Protein AF-A0A8H9GYT9-F1 (afdb_monomer_lite)

Foldseek 3Di:
DCPPVNVLVVCCVDPVNVVVVVVVVVCVVPVVNVVVVVVVVVVVVVVVVPD

Secondary structure (DSSP, 8-state):
---HHHHHHHHHHSHHHHHHHHHHHHHHH-HHHHHHHHHHHHHHHHHHH--

pLDDT: mean 77.03, std 9.2, range [47.19, 87.69]

Radius of gyration: 16.22 Å; chains: 1; bounding box: 36×22×39 Å

Structure (mmCIF, N/CA/C/O backbone):
data_AF-A0A8H9GYT9-F1
#
_entry.id   AF-A0A8H9GYT9-F1
#
loop_
_atom_site.group_PDB
_atom_site.id
_atom_site.type_symbol
_atom_site.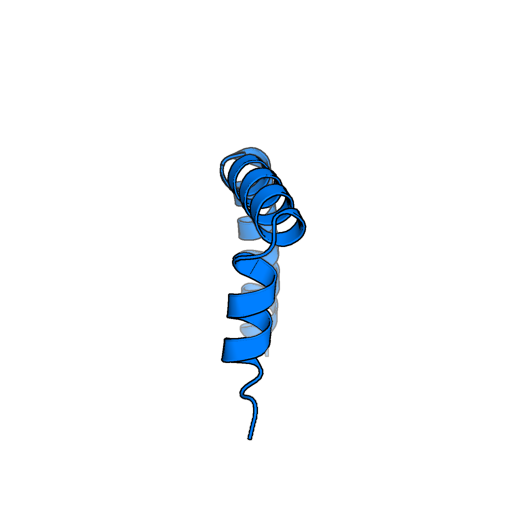label_atom_id
_atom_site.label_alt_id
_atom_site.label_comp_id
_atom_site.label_asym_id
_atom_site.label_entity_id
_atom_site.label_seq_id
_atom_site.pdbx_PDB_ins_code
_atom_site.Cartn_x
_atom_site.Cartn_y
_atom_site.Cartn_z
_atom_site.occupancy
_atom_site.B_iso_or_equiv
_atom_site.auth_seq_id
_atom_site.auth_comp_id
_atom_site.auth_asym_id
_atom_site.auth_atom_id
_atom_site.pdbx_PDB_model_num
ATOM 1 N N . MET A 1 1 ? -25.472 -13.363 -7.587 1.00 47.19 1 MET A N 1
ATOM 2 C CA . MET A 1 1 ? -24.028 -13.317 -7.900 1.00 47.19 1 MET A CA 1
ATOM 3 C C . MET A 1 1 ? -23.401 -12.193 -7.101 1.00 47.19 1 MET A C 1
ATOM 5 O O . MET A 1 1 ? -23.558 -11.036 -7.464 1.00 47.19 1 MET A O 1
ATOM 9 N N . SER A 1 2 ? -22.761 -12.502 -5.979 1.00 58.94 2 SER A N 1
ATOM 10 C CA . SER A 1 2 ? -22.013 -11.510 -5.205 1.00 58.94 2 SER A CA 1
ATOM 11 C C . SER A 1 2 ? -20.758 -11.178 -6.001 1.00 58.94 2 SER A C 1
ATOM 13 O O . SER A 1 2 ? -19.836 -11.989 -6.090 1.00 58.94 2 SER A O 1
ATOM 15 N N . SER A 1 3 ? -20.764 -10.027 -6.668 1.00 82.44 3 SER A N 1
ATOM 16 C CA . SER A 1 3 ? -19.640 -9.626 -7.507 1.00 82.44 3 SER A CA 1
ATOM 17 C C . SER A 1 3 ? -18.403 -9.459 -6.626 1.00 82.44 3 SER A C 1
ATOM 19 O O . SER A 1 3 ? -18.489 -8.901 -5.531 1.00 82.44 3 SER A O 1
ATOM 21 N N . ILE A 1 4 ? -17.239 -9.919 -7.092 1.00 80.12 4 ILE A N 1
ATOM 22 C CA . ILE A 1 4 ? -15.943 -9.724 -6.415 1.00 80.12 4 ILE A CA 1
ATOM 23 C C . ILE A 1 4 ? -15.764 -8.251 -6.004 1.00 80.12 4 ILE A C 1
ATOM 25 O O . ILE A 1 4 ? -15.245 -7.955 -4.931 1.00 80.12 4 ILE A O 1
ATOM 29 N N . VAL A 1 5 ? -16.307 -7.331 -6.805 1.00 80.88 5 VAL A N 1
ATOM 30 C CA . VAL A 1 5 ? -16.348 -5.889 -6.540 1.00 80.88 5 VAL A CA 1
ATOM 31 C C . VAL A 1 5 ? -17.110 -5.537 -5.256 1.00 80.88 5 VAL A C 1
ATOM 33 O O . VAL A 1 5 ? -16.634 -4.704 -4.490 1.00 80.88 5 VAL A O 1
ATOM 36 N N . GLN A 1 6 ? -18.256 -6.169 -4.979 1.00 81.06 6 GLN A N 1
ATOM 37 C CA . GLN A 1 6 ? -19.006 -5.941 -3.735 1.00 81.06 6 GLN A CA 1
ATOM 38 C C . GLN A 1 6 ? -18.218 -6.432 -2.524 1.00 81.06 6 GLN A C 1
ATOM 40 O O . GLN A 1 6 ? -18.114 -5.710 -1.544 1.00 81.06 6 GLN A O 1
ATOM 45 N N . ARG A 1 7 ? -17.571 -7.598 -2.620 1.00 82.50 7 ARG A N 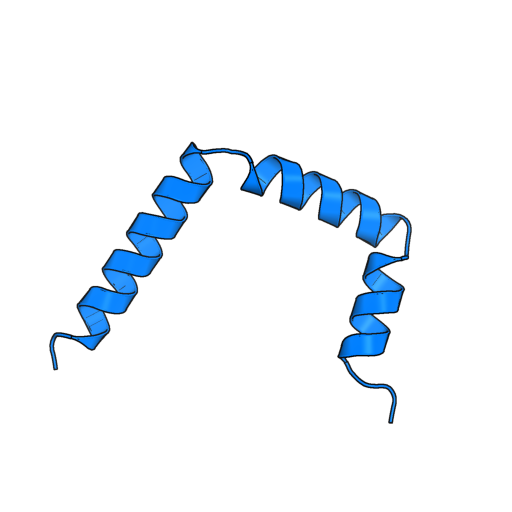1
ATOM 46 C CA . ARG A 1 7 ? -16.756 -8.140 -1.523 1.00 82.50 7 ARG A CA 1
ATOM 47 C C . ARG A 1 7 ? -15.522 -7.283 -1.236 1.00 82.50 7 ARG A C 1
ATOM 49 O O . ARG A 1 7 ? -15.159 -7.108 -0.077 1.00 82.50 7 ARG A O 1
ATOM 56 N N . ILE A 1 8 ? -14.902 -6.721 -2.277 1.00 81.00 8 ILE A N 1
ATOM 57 C CA . ILE A 1 8 ? -13.819 -5.739 -2.136 1.00 81.00 8 ILE A CA 1
ATOM 5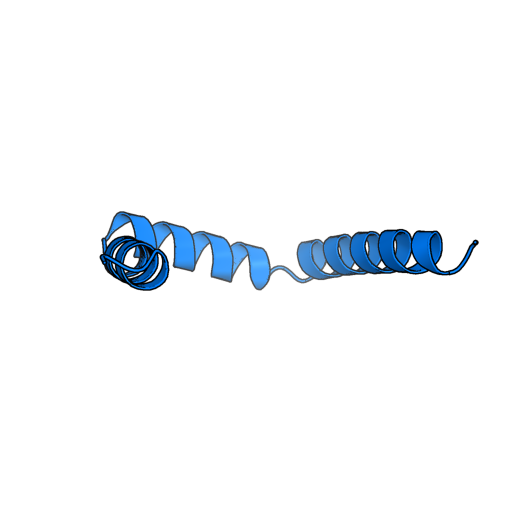8 C C . ILE A 1 8 ? -14.354 -4.448 -1.509 1.00 81.00 8 ILE A C 1
ATOM 60 O O . ILE A 1 8 ? -13.707 -3.903 -0.622 1.00 81.00 8 ILE A O 1
ATOM 64 N N . ARG A 1 9 ? -15.532 -3.968 -1.923 1.00 81.44 9 ARG A N 1
ATOM 65 C CA . ARG A 1 9 ? -16.156 -2.766 -1.353 1.00 81.44 9 ARG A CA 1
ATOM 66 C C . ARG A 1 9 ? -16.489 -2.950 0.131 1.00 81.44 9 ARG A C 1
ATOM 68 O O . ARG A 1 9 ? -16.089 -2.103 0.920 1.00 81.44 9 ARG A O 1
ATOM 75 N N . ASP A 1 10 ? -17.105 -4.067 0.509 1.00 84.31 10 ASP A N 1
ATOM 76 C CA . ASP A 1 10 ? -17.361 -4.436 1.909 1.00 84.31 10 ASP A CA 1
ATOM 77 C C . ASP A 1 10 ? -16.058 -4.549 2.711 1.00 84.31 10 ASP A C 1
ATOM 79 O O . ASP A 1 10 ? -15.939 -4.018 3.817 1.00 84.31 10 ASP A O 1
ATOM 83 N N . TYR A 1 11 ? -15.031 -5.177 2.131 1.00 82.12 11 TYR A N 1
ATOM 84 C CA . TYR A 1 11 ? -13.720 -5.283 2.766 1.00 82.12 11 TYR A CA 1
ATOM 85 C C . TYR A 1 11 ? -13.067 -3.912 2.977 1.00 82.12 11 TYR A C 1
ATOM 87 O O . TYR A 1 11 ? -12.530 -3.656 4.051 1.00 82.12 11 TYR A O 1
ATOM 95 N N . LEU A 1 12 ? -13.146 -3.011 1.993 1.00 81.38 12 LEU A N 1
ATOM 96 C CA . LEU A 1 12 ? -12.630 -1.640 2.079 1.00 81.38 12 LEU A CA 1
ATOM 97 C C . LEU A 1 12 ? -13.430 -0.769 3.059 1.00 81.38 12 LEU A C 1
ATOM 99 O O . LEU A 1 12 ? -12.865 0.146 3.659 1.00 81.38 12 LEU A O 1
ATOM 103 N N . GLN A 1 13 ? -14.726 -1.039 3.229 1.00 82.50 13 GLN A N 1
ATOM 104 C CA . GLN A 1 13 ? -15.581 -0.361 4.207 1.00 82.50 13 GLN A CA 1
ATOM 105 C C . GLN A 1 13 ? -15.356 -0.866 5.641 1.00 82.50 13 GLN A C 1
ATOM 107 O O . GLN A 1 13 ? -15.636 -0.129 6.588 1.00 82.50 13 GLN A O 1
ATOM 112 N N . SER A 1 14 ? -14.796 -2.066 5.812 1.00 83.06 14 SER A N 1
ATOM 113 C CA . SER A 1 14 ? -14.390 -2.605 7.113 1.00 83.06 14 SER A CA 1
ATOM 114 C C . SER A 1 14 ? -13.246 -1.785 7.745 1.00 83.06 14 SER A C 1
ATOM 116 O O . SER A 1 14 ? -12.375 -1.292 7.022 1.00 83.06 14 SER A O 1
ATOM 118 N N . PRO A 1 15 ? -13.164 -1.668 9.087 1.00 75.06 15 PRO A N 1
ATOM 119 C CA . PRO A 1 15 ? -12.062 -0.979 9.770 1.00 75.06 15 PRO A CA 1
ATOM 120 C C . PRO A 1 15 ? -10.668 -1.506 9.384 1.00 75.06 15 PRO A C 1
ATOM 122 O O . PRO A 1 15 ? -9.745 -0.714 9.210 1.00 75.06 15 PRO A O 1
ATOM 125 N N . LYS A 1 16 ? -10.524 -2.817 9.129 1.00 76.19 16 LYS A N 1
ATOM 126 C CA . LYS A 1 16 ? -9.276 -3.395 8.589 1.00 76.19 16 LYS A CA 1
ATOM 127 C C . LYS A 1 16 ? -8.954 -2.905 7.172 1.00 76.19 16 LYS A C 1
ATOM 129 O O . LYS A 1 16 ? -7.789 -2.711 6.835 1.00 76.19 16 LYS A O 1
ATOM 134 N N . GLY A 1 17 ? -9.975 -2.706 6.339 1.00 77.25 17 GLY A N 1
ATOM 135 C CA . GLY A 1 17 ? -9.827 -2.158 4.994 1.00 77.25 17 GLY A CA 1
ATOM 136 C C . GLY A 1 17 ? -9.374 -0.708 5.015 1.00 77.25 17 GLY A C 1
ATOM 137 O O . GLY A 1 17 ? -8.460 -0.356 4.276 1.00 77.25 17 GLY A O 1
ATOM 138 N N . ARG A 1 18 ? -9.943 0.110 5.909 1.00 78.06 18 ARG A N 1
ATOM 139 C CA . ARG A 1 18 ? -9.521 1.506 6.100 1.00 78.06 18 ARG A CA 1
ATOM 140 C C . ARG A 1 18 ? -8.059 1.610 6.521 1.00 78.06 18 ARG A C 1
ATOM 142 O O . ARG A 1 18 ? -7.313 2.332 5.869 1.00 78.06 18 ARG A O 1
ATOM 149 N N . GLU A 1 19 ? -7.626 0.825 7.508 1.00 81.19 19 GLU A N 1
ATOM 150 C CA . GLU A 1 19 ? -6.224 0.820 7.952 1.00 81.19 19 GLU A CA 1
ATOM 151 C C . GLU A 1 19 ? -5.268 0.406 6.819 1.00 81.19 19 GLU A C 1
ATOM 153 O O . GLU A 1 19 ? -4.217 1.018 6.613 1.00 81.19 19 GLU A O 1
ATOM 158 N N . ASN A 1 20 ? -5.653 -0.598 6.024 1.00 80.69 20 ASN A N 1
ATOM 159 C CA . ASN A 1 20 ? -4.879 -1.007 4.856 1.00 80.69 20 ASN A CA 1
ATOM 160 C C . ASN A 1 20 ? -4.864 0.071 3.768 1.00 80.69 20 ASN A C 1
ATOM 162 O O . ASN A 1 20 ? -3.809 0.326 3.197 1.00 80.69 20 ASN A O 1
ATOM 166 N N . VAL A 1 21 ? -5.986 0.736 3.493 1.00 81.62 21 VAL A N 1
ATOM 167 C CA . VAL A 1 21 ? -6.051 1.840 2.523 1.00 81.62 21 VAL A CA 1
ATOM 168 C C . VAL A 1 21 ? -5.190 3.011 2.973 1.00 81.62 21 VAL A C 1
ATOM 170 O O . VAL A 1 21 ? -4.514 3.601 2.138 1.00 81.62 21 VAL A O 1
ATOM 173 N N . GLU A 1 22 ? -5.167 3.338 4.262 1.00 78.00 22 GLU A N 1
ATOM 174 C CA . GLU A 1 22 ? -4.304 4.390 4.798 1.00 78.00 22 GLU A CA 1
ATOM 175 C C . GLU A 1 22 ? -2.829 4.001 4.730 1.00 78.00 22 GLU A C 1
ATOM 177 O O . GLU A 1 22 ? -2.023 4.769 4.207 1.00 78.00 22 GLU A O 1
ATOM 182 N N . LYS A 1 23 ? -2.464 2.777 5.131 1.00 77.56 23 LYS A N 1
ATOM 183 C CA . LYS A 1 23 ? -1.097 2.252 4.963 1.00 77.56 23 LYS A CA 1
ATOM 184 C C . LYS A 1 23 ? -0.661 2.254 3.501 1.00 77.56 23 LYS A C 1
ATOM 186 O O . LYS A 1 23 ? 0.478 2.613 3.203 1.00 77.56 23 LYS A O 1
ATOM 191 N N . VAL A 1 24 ? -1.552 1.870 2.589 1.00 78.88 24 VAL A N 1
ATOM 192 C CA . VAL A 1 24 ? -1.289 1.869 1.147 1.00 78.88 24 VAL A CA 1
ATOM 193 C C . VAL A 1 24 ? -1.193 3.293 0.621 1.00 78.88 24 VAL A C 1
ATOM 195 O O . VAL A 1 24 ? -0.251 3.571 -0.104 1.00 78.88 24 VAL A O 1
ATOM 198 N N . LYS A 1 25 ? -2.076 4.219 1.011 1.00 73.19 25 LYS A N 1
ATOM 199 C CA . LYS A 1 25 ? -1.979 5.640 0.641 1.00 73.19 25 LYS A CA 1
ATOM 200 C C . LYS A 1 25 ? -0.667 6.246 1.119 1.00 73.19 25 LYS A C 1
ATOM 202 O O . LYS A 1 25 ? -0.005 6.910 0.333 1.00 73.19 25 LYS A O 1
ATOM 207 N N . THR A 1 26 ? -0.260 5.980 2.354 1.00 75.31 26 THR A N 1
ATOM 208 C CA . THR A 1 26 ? 1.011 6.459 2.910 1.00 75.31 26 THR A CA 1
ATOM 209 C C . THR A 1 26 ? 2.201 5.869 2.154 1.00 75.31 26 THR A C 1
ATOM 211 O O . THR A 1 26 ? 3.074 6.614 1.717 1.00 75.31 26 THR A O 1
ATOM 214 N N . LYS A 1 27 ? 2.205 4.556 1.886 1.00 70.06 27 LYS A N 1
ATOM 215 C CA . LYS A 1 27 ? 3.254 3.899 1.081 1.00 70.06 27 LYS A CA 1
ATOM 216 C C . LYS A 1 27 ? 3.241 4.286 -0.399 1.00 70.06 27 LYS A C 1
ATOM 218 O O . LYS A 1 27 ? 4.282 4.203 -1.041 1.00 70.06 27 LYS A O 1
ATOM 223 N N . ALA A 1 28 ? 2.088 4.662 -0.944 1.00 72.81 28 ALA A N 1
ATOM 224 C CA . ALA A 1 28 ? 1.923 5.105 -2.326 1.00 72.81 28 ALA A CA 1
ATOM 225 C C . ALA A 1 28 ? 2.283 6.583 -2.496 1.00 72.81 28 ALA A C 1
ATOM 227 O O . ALA A 1 28 ? 2.698 6.985 -3.580 1.00 72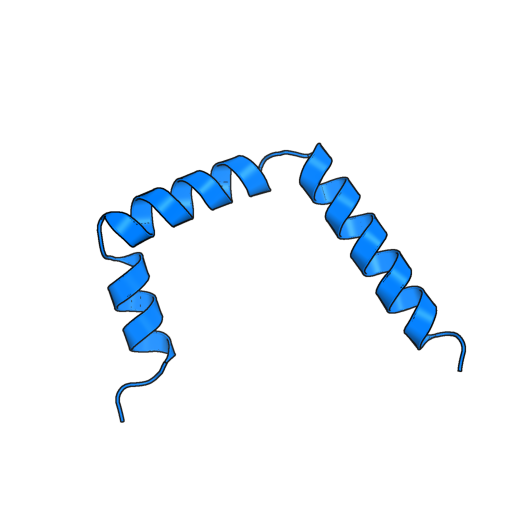.81 28 ALA A O 1
ATOM 228 N N . ARG A 1 29 ? 2.134 7.389 -1.440 1.00 74.12 29 ARG A N 1
ATOM 229 C CA . ARG A 1 29 ? 2.579 8.786 -1.397 1.00 74.12 29 ARG A CA 1
ATOM 230 C C . ARG A 1 29 ? 4.096 8.901 -1.261 1.00 74.12 29 ARG A C 1
ATOM 232 O O . ARG A 1 29 ? 4.635 9.969 -1.520 1.0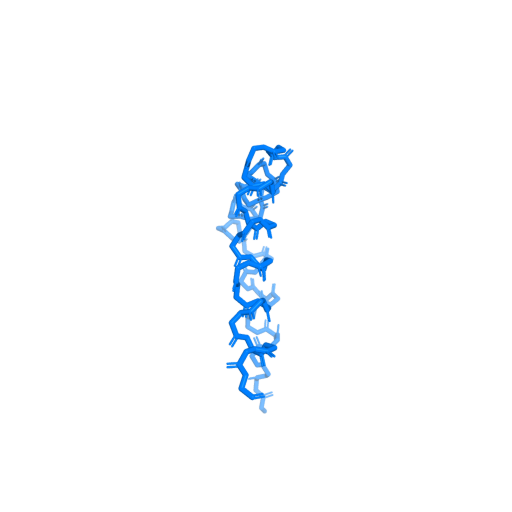0 74.12 29 ARG A O 1
ATOM 239 N N . ASP A 1 30 ? 4.768 7.810 -0.902 1.00 79.38 30 ASP A N 1
ATOM 240 C CA . ASP A 1 30 ? 6.219 7.729 -0.878 1.00 79.38 30 ASP A CA 1
ATOM 241 C C . ASP A 1 30 ? 6.796 7.814 -2.312 1.00 79.38 30 ASP A C 1
ATOM 243 O O . ASP A 1 30 ? 6.595 6.907 -3.134 1.00 79.38 30 ASP A O 1
ATOM 247 N N . PRO A 1 31 ? 7.508 8.906 -2.651 1.00 70.62 31 PRO A N 1
ATOM 248 C CA . PRO A 1 31 ? 8.020 9.129 -4.001 1.00 70.62 31 PRO A CA 1
ATOM 249 C C . PRO A 1 31 ? 9.145 8.152 -4.368 1.00 70.62 31 PRO A C 1
ATOM 251 O O . PRO A 1 31 ? 9.425 7.944 -5.552 1.00 70.62 31 PRO A O 1
ATOM 254 N N . HIS A 1 32 ? 9.794 7.528 -3.383 1.00 78.06 32 HIS A N 1
ATOM 255 C CA . HIS A 1 32 ? 10.847 6.548 -3.615 1.00 78.06 32 HIS A CA 1
ATOM 256 C C . HIS A 1 32 ? 10.256 5.203 -4.070 1.00 78.06 32 HIS A C 1
ATOM 258 O O . HIS A 1 32 ? 10.726 4.623 -5.055 1.00 78.06 32 HIS A O 1
ATOM 264 N N . ASN A 1 33 ? 9.151 4.759 -3.465 1.00 79.56 33 ASN A N 1
ATOM 265 C CA . ASN A 1 33 ? 8.401 3.595 -3.946 1.00 79.56 33 ASN A CA 1
ATOM 266 C C . ASN A 1 33 ? 7.826 3.800 -5.348 1.00 79.56 33 ASN A C 1
ATOM 268 O O . ASN A 1 33 ? 7.913 2.886 -6.170 1.00 79.56 33 ASN A O 1
ATOM 272 N N . GLN A 1 34 ? 7.285 4.985 -5.649 1.00 77.44 34 GLN A N 1
ATOM 273 C CA . GLN A 1 34 ? 6.779 5.276 -6.993 1.00 77.44 34 GLN A CA 1
ATOM 274 C C . GLN A 1 34 ? 7.880 5.195 -8.048 1.00 77.44 34 GLN A C 1
ATOM 276 O O . GLN A 1 34 ? 7.673 4.577 -9.089 1.00 77.44 34 GLN A O 1
ATOM 281 N N . GLN A 1 35 ? 9.064 5.751 -7.782 1.00 83.69 35 GLN A N 1
ATOM 282 C CA . GLN A 1 35 ? 10.196 5.650 -8.707 1.00 83.69 35 GLN A CA 1
ATOM 283 C C . GLN A 1 35 ? 10.637 4.201 -8.925 1.00 83.69 35 GLN A C 1
ATOM 285 O O . GLN A 1 35 ? 10.956 3.817 -10.051 1.00 83.69 35 GLN A O 1
ATOM 290 N N . ARG A 1 36 ? 10.627 3.380 -7.872 1.00 83.12 36 ARG A N 1
ATOM 291 C CA . ARG A 1 36 ? 10.988 1.959 -7.954 1.00 83.12 36 ARG A CA 1
ATOM 292 C C . ARG A 1 36 ? 9.963 1.156 -8.761 1.00 83.12 36 ARG A C 1
ATOM 294 O O . ARG A 1 36 ? 10.348 0.375 -9.626 1.00 83.12 36 ARG A O 1
ATOM 301 N N . LEU A 1 37 ? 8.672 1.412 -8.540 1.00 85.19 37 LEU A N 1
ATOM 302 C CA . LEU A 1 37 ? 7.566 0.858 -9.330 1.00 85.19 37 LEU A CA 1
ATOM 303 C C . LEU A 1 37 ? 7.644 1.282 -10.795 1.00 85.19 37 LEU A C 1
ATOM 305 O O . LEU A 1 37 ? 7.431 0.460 -11.681 1.00 85.19 37 LEU A O 1
ATOM 309 N N . ARG A 1 38 ? 7.983 2.547 -11.049 1.00 84.19 38 ARG A N 1
ATOM 310 C CA . ARG A 1 38 ? 8.118 3.086 -12.401 1.00 84.19 38 ARG A CA 1
ATOM 311 C C . ARG A 1 38 ? 9.265 2.414 -13.146 1.00 84.19 38 ARG A C 1
ATOM 313 O O . ARG A 1 38 ? 9.041 1.950 -14.251 1.00 84.19 38 ARG A O 1
ATOM 320 N N . ARG A 1 39 ? 10.429 2.226 -12.507 1.00 85.50 39 ARG A N 1
ATOM 321 C CA . ARG A 1 39 ? 11.548 1.451 -13.083 1.00 85.50 39 ARG A CA 1
ATOM 322 C C . ARG A 1 39 ? 11.179 -0.005 -13.363 1.00 85.50 39 ARG A C 1
ATOM 324 O O . ARG A 1 39 ? 11.556 -0.525 -14.404 1.00 85.50 39 ARG A O 1
ATOM 331 N N . LEU A 1 40 ? 10.441 -0.655 -12.461 1.00 87.69 40 LEU A N 1
ATOM 332 C CA . LEU A 1 40 ? 9.958 -2.023 -12.678 1.00 87.69 40 LEU A CA 1
ATOM 333 C C . LEU A 1 40 ? 8.973 -2.098 -13.851 1.00 87.69 40 LEU A C 1
ATOM 335 O O . LEU A 1 40 ? 9.080 -3.000 -14.678 1.00 87.69 40 LEU A O 1
ATOM 339 N N . MET A 1 41 ? 8.041 -1.146 -13.956 1.00 87.12 41 MET A N 1
ATOM 340 C CA . MET A 1 41 ? 7.129 -1.058 -15.099 1.00 87.12 41 MET A CA 1
ATOM 341 C C . MET A 1 41 ? 7.868 -0.779 -16.406 1.00 87.12 41 MET A C 1
ATOM 343 O O . MET A 1 41 ? 7.546 -1.411 -17.409 1.00 87.12 41 MET A O 1
ATOM 347 N N . ASP A 1 42 ? 8.837 0.135 -16.402 1.00 86.94 42 ASP A N 1
ATOM 348 C CA . ASP A 1 42 ? 9.679 0.440 -17.561 1.00 86.94 42 ASP A CA 1
ATOM 349 C C . ASP A 1 42 ? 10.465 -0.794 -18.011 1.00 86.94 42 ASP A C 1
ATOM 351 O O . ASP A 1 42 ? 10.433 -1.150 -19.186 1.00 86.94 42 ASP A O 1
ATOM 355 N N . GLN A 1 43 ? 11.079 -1.523 -17.074 1.00 84.50 43 GLN A N 1
ATOM 356 C CA . GLN A 1 43 ? 11.795 -2.766 -17.369 1.00 84.50 43 GLN A CA 1
ATOM 357 C C . GLN A 1 43 ? 10.857 -3.843 -17.936 1.00 84.50 43 GLN A C 1
ATOM 359 O O . GLN A 1 43 ? 11.194 -4.528 -18.902 1.00 84.50 43 GLN A O 1
ATOM 364 N N . TRP A 1 44 ? 9.652 -3.974 -17.379 1.00 87.12 44 TRP A N 1
ATOM 365 C CA . TRP A 1 44 ? 8.678 -4.958 -17.844 1.00 87.12 44 TRP A CA 1
ATOM 366 C C . TRP A 1 44 ? 8.058 -4.597 -19.203 1.00 87.12 44 TRP A C 1
ATOM 368 O O . TRP A 1 44 ? 7.810 -5.484 -20.021 1.00 87.12 44 TRP A O 1
ATOM 378 N N . ARG A 1 45 ? 7.844 -3.303 -19.484 1.00 82.56 45 ARG A N 1
ATOM 379 C CA . ARG A 1 45 ? 7.443 -2.814 -20.815 1.00 82.56 45 ARG A CA 1
ATOM 380 C C . ARG A 1 45 ? 8.560 -2.989 -21.839 1.00 82.56 45 ARG A C 1
ATOM 382 O O . ARG A 1 45 ? 8.278 -3.469 -22.932 1.00 82.56 45 ARG A O 1
ATOM 389 N N . GLY A 1 46 ? 9.804 -2.681 -21.476 1.00 74.00 46 GLY A N 1
ATOM 390 C CA . GLY A 1 46 ? 10.973 -2.868 -22.337 1.00 74.00 46 GLY A CA 1
ATOM 391 C C . GLY A 1 46 ? 11.162 -4.324 -22.766 1.00 74.00 46 GLY A C 1
ATOM 392 O O . GLY A 1 46 ? 11.437 -4.591 -23.932 1.00 74.00 46 GLY A O 1
ATOM 393 N N . HIS A 1 47 ? 10.897 -5.281 -21.870 1.00 64.19 47 HIS A N 1
ATOM 394 C CA . HIS A 1 47 ? 10.930 -6.710 -22.204 1.00 64.19 47 HIS A CA 1
ATOM 395 C C . HIS A 1 47 ? 9.831 -7.168 -23.173 1.00 64.19 47 HIS A C 1
ATOM 397 O O . HIS A 1 47 ? 10.018 -8.175 -23.850 1.00 64.19 47 HIS A O 1
ATOM 403 N N . ARG A 1 48 ? 8.698 -6.461 -23.278 1.00 61.44 48 ARG A N 1
ATOM 404 C CA . ARG A 1 48 ? 7.674 -6.786 -24.289 1.00 61.44 48 ARG A CA 1
ATOM 405 C C . ARG A 1 48 ? 7.990 -6.238 -25.676 1.00 61.44 48 ARG A C 1
ATOM 407 O O . ARG A 1 48 ? 7.443 -6.751 -26.640 1.00 61.44 48 ARG A O 1
ATOM 414 N N . THR A 1 49 ? 8.832 -5.212 -25.768 1.00 59.56 49 THR A N 1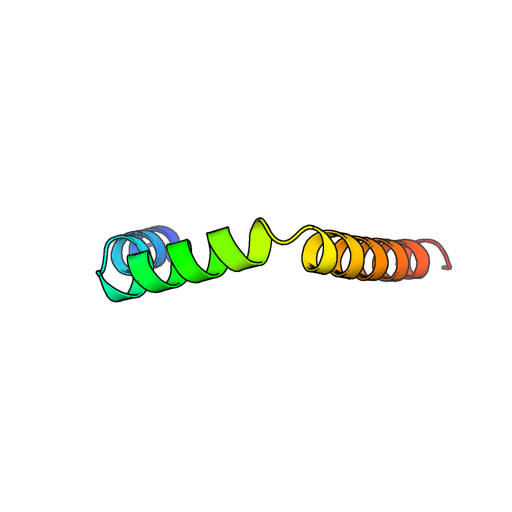
ATOM 415 C CA . THR A 1 49 ? 9.227 -4.590 -27.042 1.00 59.56 49 THR A CA 1
ATOM 416 C C . THR A 1 49 ? 10.390 -5.321 -27.724 1.00 59.56 49 THR A C 1
ATOM 418 O O . THR A 1 49 ? 10.625 -5.097 -28.902 1.00 59.56 49 THR A O 1
ATOM 421 N N . HIS A 1 50 ? 11.097 -6.219 -27.028 1.00 56.97 50 HIS A N 1
ATOM 422 C CA . HIS A 1 50 ? 12.250 -6.951 -27.572 1.00 56.97 50 HIS A CA 1
ATOM 423 C C . HIS A 1 50 ? 11.894 -8.369 -28.072 1.00 56.97 50 HIS A C 1
ATOM 425 O O . HIS A 1 50 ? 12.612 -9.331 -27.791 1.00 56.97 50 HIS A O 1
ATOM 431 N N . ARG A 1 51 ? 10.768 -8.512 -28.779 1.00 50.78 51 ARG A N 1
ATOM 432 C CA . ARG A 1 51 ? 10.440 -9.698 -29.584 1.00 50.78 51 ARG A CA 1
ATOM 433 C C . ARG A 1 51 ? 9.947 -9.290 -30.957 1.00 50.78 51 ARG A C 1
ATOM 435 O O . ARG A 1 51 ? 9.140 -8.338 -31.008 1.00 50.78 51 ARG A O 1
#

Sequence (51 aa):
MSSIVQRIRDYLQSPKGRENVEKVKTKARDPHNQQRLRRLMDQWRGHRTHR

Organism: NCBI:txid1460882